Protein AF-A0A954ZD10-F1 (afdb_monomer_lite)

Radius of gyration: 33.36 Å; chains: 1; bounding box: 90×19×98 Å

Sequence (123 aa):
PTPFTIGRGMFNNGVTDWSDAIIDEVRISDAALSPAEFLFETVPAVDNPDFDDDGDVDGFDFLTWQRGAGDANNDGMVDAADFALWEAQFGTLGGVATAVPEPAGTWFAVGFIPWLTRRRRCR

Secondary structure (DSSP, 8-state):
-PPP-SS--EETTEESS---PPP------SS---HHHHS---PPPP-----SSSSS-SHHHHHHHHTT---SS-SS--SHHHHHHHHHHTTSS------PPPP-THHHHHTTHHHHHTTS---

pLDDT: mean 78.71, std 13.78, range [52.81, 95.88]

Structure (mmCIF, N/CA/C/O backbone):
data_AF-A0A954ZD10-F1
#
_entry.id   AF-A0A954ZD10-F1
#
loop_
_atom_site.group_PDB
_atom_site.id
_atom_site.type_symbol
_atom_site.label_atom_id
_atom_site.label_alt_id
_atom_site.label_comp_id
_atom_site.label_asym_id
_atom_site.label_entity_id
_atom_site.label_seq_id
_atom_site.pdbx_PDB_ins_code
_atom_site.Cartn_x
_atom_site.Cartn_y
_atom_site.Cartn_z
_atom_site.occupancy
_atom_site.B_iso_or_equiv
_atom_site.auth_seq_id
_atom_site.auth_comp_id
_atom_site.auth_asym_id
_atom_site.auth_atom_id
_atom_site.pdbx_PDB_model_num
ATOM 1 N N . PRO A 1 1 ? 35.075 -7.606 -4.480 1.00 62.88 1 PRO A N 1
ATOM 2 C CA . PRO A 1 1 ? 34.231 -7.352 -5.670 1.00 62.88 1 PRO A CA 1
ATOM 3 C C . PRO A 1 1 ? 35.019 -7.573 -6.968 1.00 62.88 1 PRO A C 1
ATOM 5 O O . PRO A 1 1 ? 36.029 -6.912 -7.194 1.00 62.88 1 PRO A O 1
ATOM 8 N N . THR A 1 2 ? 34.600 -8.534 -7.793 1.00 62.03 2 THR A N 1
ATOM 9 C CA . THR A 1 2 ? 35.108 -8.633 -9.166 1.00 62.03 2 THR A CA 1
ATOM 10 C C . THR A 1 2 ? 34.612 -7.408 -9.933 1.00 62.03 2 THR A C 1
ATOM 12 O O . THR A 1 2 ? 33.400 -7.178 -9.928 1.00 62.03 2 THR A O 1
ATOM 15 N N . PRO A 1 3 ? 35.489 -6.596 -10.547 1.00 75.69 3 PRO A N 1
ATOM 16 C CA . PRO A 1 3 ? 35.027 -5.509 -11.393 1.00 75.69 3 PRO A CA 1
ATOM 17 C C . PRO A 1 3 ? 34.216 -6.124 -12.534 1.00 75.69 3 PRO A C 1
ATOM 19 O O . PRO A 1 3 ? 34.717 -6.980 -13.262 1.00 75.69 3 PRO A O 1
ATOM 22 N N . PHE A 1 4 ? 32.949 -5.740 -12.654 1.00 64.75 4 PHE A N 1
ATOM 23 C CA . PHE A 1 4 ? 32.208 -6.002 -13.877 1.00 64.75 4 PHE A CA 1
ATOM 24 C C . PHE A 1 4 ? 32.649 -4.957 -14.904 1.00 64.75 4 PHE A C 1
ATOM 26 O O . PHE A 1 4 ? 32.890 -3.796 -14.568 1.00 64.75 4 PHE A O 1
ATOM 33 N N . THR A 1 5 ? 32.816 -5.373 -16.152 1.00 70.38 5 THR A N 1
ATOM 34 C CA . THR A 1 5 ? 33.213 -4.485 -17.245 1.00 70.38 5 THR A CA 1
ATOM 35 C C . THR A 1 5 ? 32.055 -4.411 -18.230 1.00 70.38 5 THR A C 1
ATOM 37 O O . THR A 1 5 ? 31.682 -5.427 -18.812 1.00 70.38 5 THR A O 1
ATOM 40 N N . ILE A 1 6 ? 31.475 -3.219 -18.400 1.00 72.38 6 ILE A N 1
ATOM 41 C CA . ILE A 1 6 ? 30.470 -2.940 -19.433 1.00 72.38 6 ILE A CA 1
ATOM 42 C C . ILE A 1 6 ? 31.208 -2.389 -20.659 1.00 72.38 6 ILE A C 1
ATOM 44 O O . ILE A 1 6 ? 31.625 -1.233 -20.667 1.00 72.38 6 ILE A O 1
ATOM 48 N N . GLY A 1 7 ? 31.396 -3.240 -21.672 1.00 71.81 7 GLY A N 1
ATOM 49 C CA . GLY A 1 7 ? 32.112 -2.918 -22.915 1.00 71.81 7 GLY A CA 1
ATOM 50 C C . GLY A 1 7 ? 33.639 -2.823 -22.767 1.00 71.81 7 GLY A C 1
ATOM 51 O O . GLY A 1 7 ? 34.169 -2.602 -21.681 1.00 71.81 7 GLY A O 1
ATOM 52 N N . ARG A 1 8 ? 34.382 -2.994 -23.871 1.00 81.25 8 ARG A N 1
ATOM 53 C CA . ARG A 1 8 ? 35.863 -2.901 -23.873 1.00 81.25 8 ARG A CA 1
ATOM 54 C C . ARG A 1 8 ? 36.417 -1.482 -24.091 1.00 81.25 8 ARG A C 1
ATOM 56 O O . ARG A 1 8 ? 37.631 -1.297 -24.056 1.00 81.25 8 ARG A O 1
ATOM 63 N N . GLY A 1 9 ? 35.554 -0.485 -24.300 1.00 76.62 9 GLY A N 1
ATOM 64 C CA . GLY A 1 9 ? 35.934 0.923 -24.482 1.00 76.62 9 GLY A CA 1
ATOM 65 C C . GLY A 1 9 ? 36.551 1.269 -25.851 1.00 76.62 9 GLY A C 1
ATOM 66 O O . GLY A 1 9 ? 36.396 0.547 -26.840 1.00 76.62 9 GLY A O 1
ATOM 67 N N . MET A 1 10 ? 37.241 2.415 -25.914 1.00 80.44 10 MET A N 1
ATOM 68 C CA . MET A 1 10 ? 37.908 2.962 -27.108 1.00 80.44 10 MET A CA 1
ATOM 69 C C . MET A 1 10 ? 39.434 2.993 -26.910 1.00 80.44 10 MET A C 1
ATOM 71 O O . M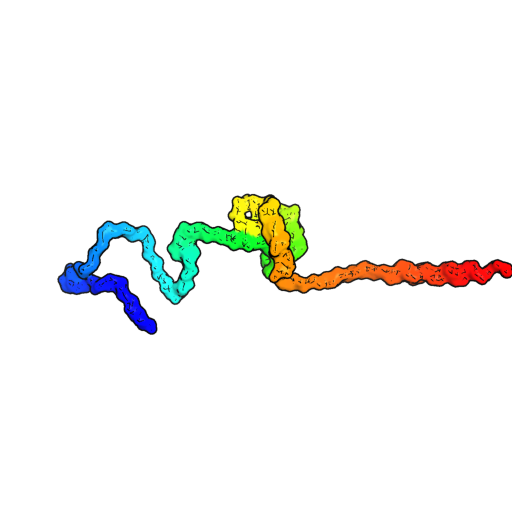ET A 1 10 ? 39.906 3.482 -25.886 1.00 80.44 10 MET A O 1
ATOM 75 N N . PHE A 1 11 ? 40.209 2.536 -27.901 1.00 79.56 11 PHE A N 1
ATOM 76 C CA . PHE A 1 11 ? 41.679 2.624 -27.922 1.00 79.56 11 PHE A CA 1
ATOM 77 C C . PHE A 1 11 ? 42.166 3.207 -29.253 1.00 79.56 11 PHE A C 1
ATOM 79 O O . PHE A 1 11 ? 41.676 2.820 -30.308 1.00 79.56 11 PHE A O 1
ATOM 86 N N . ASN A 1 12 ? 43.145 4.122 -29.220 1.00 83.94 12 ASN A N 1
ATOM 87 C CA . ASN A 1 12 ? 43.728 4.758 -30.415 1.00 83.94 12 ASN A CA 1
ATOM 88 C C . ASN A 1 12 ? 42.669 5.331 -31.389 1.00 83.94 12 ASN A C 1
ATOM 90 O O . ASN A 1 12 ? 42.721 5.085 -32.591 1.00 83.94 12 ASN A O 1
ATOM 94 N N . ASN A 1 13 ? 41.666 6.038 -30.851 1.00 81.38 13 ASN A N 1
ATOM 95 C CA . ASN A 1 13 ? 40.481 6.535 -31.572 1.00 81.38 13 ASN A CA 1
ATOM 96 C C . ASN A 1 13 ? 39.622 5.459 -32.278 1.00 81.38 13 ASN A C 1
ATOM 98 O O . ASN A 1 13 ? 38.719 5.799 -33.038 1.00 81.38 13 ASN A O 1
ATOM 102 N N . GLY A 1 14 ? 39.861 4.172 -32.019 1.00 80.69 14 GLY A N 1
ATOM 103 C CA . GLY A 1 14 ? 39.034 3.060 -32.473 1.00 80.69 14 GLY A CA 1
ATOM 104 C C . GLY A 1 14 ? 38.076 2.613 -31.375 1.00 80.69 14 GLY A C 1
ATOM 105 O O . GLY A 1 14 ? 38.503 2.136 -30.321 1.00 80.69 14 GLY A O 1
ATOM 106 N N . VAL A 1 15 ? 36.776 2.777 -31.607 1.00 80.56 15 VAL A N 1
ATOM 107 C CA . VAL A 1 15 ? 35.738 2.232 -30.724 1.00 80.56 15 VAL A CA 1
ATOM 108 C C . VAL A 1 15 ? 35.659 0.718 -30.952 1.00 80.56 15 VAL A C 1
ATOM 110 O O . VAL A 1 15 ? 35.580 0.274 -32.097 1.00 80.56 15 VAL A O 1
ATOM 113 N N . THR A 1 16 ? 35.726 -0.070 -29.875 1.00 77.50 16 THR A N 1
ATOM 114 C CA . THR A 1 16 ? 35.880 -1.535 -29.942 1.00 77.50 16 THR A CA 1
ATOM 115 C C . THR A 1 16 ? 34.549 -2.282 -30.053 1.00 77.50 16 THR A C 1
ATOM 117 O O . THR A 1 16 ? 34.479 -3.294 -30.746 1.00 77.50 16 THR A O 1
ATOM 120 N N . ASP A 1 17 ? 33.503 -1.768 -29.405 1.00 79.31 17 ASP A N 1
ATOM 121 C CA . ASP A 1 17 ? 32.154 -2.335 -29.409 1.00 79.31 17 ASP A CA 1
ATOM 122 C C . ASP A 1 17 ? 31.171 -1.217 -29.792 1.00 79.31 17 ASP A C 1
ATOM 124 O O . ASP A 1 17 ? 31.265 -0.105 -29.271 1.00 79.31 17 ASP A O 1
ATOM 128 N N . TRP A 1 18 ? 30.281 -1.486 -30.749 1.00 75.12 18 TRP A N 1
ATOM 129 C CA . TRP A 1 18 ? 29.311 -0.521 -31.271 1.00 75.12 18 TRP A CA 1
ATOM 130 C C . TRP A 1 18 ? 27.915 -1.109 -31.104 1.00 75.12 18 TRP A C 1
ATOM 132 O O . TRP A 1 18 ? 27.712 -2.299 -31.344 1.00 75.12 18 TRP A O 1
ATOM 142 N N . SER A 1 19 ? 26.959 -0.266 -30.735 1.00 76.88 19 SER A N 1
ATOM 143 C CA . SER A 1 19 ? 25.537 -0.587 -30.776 1.00 76.88 19 SER A CA 1
ATOM 144 C C . SER A 1 19 ? 24.792 0.572 -31.419 1.00 76.88 19 SER A C 1
ATOM 146 O O . SER A 1 19 ? 25.003 1.722 -31.043 1.00 76.88 19 SER A O 1
ATOM 148 N N . ASP A 1 20 ? 23.900 0.268 -32.347 1.00 82.81 20 ASP A N 1
ATOM 149 C CA . ASP A 1 20 ? 22.962 1.190 -32.993 1.00 82.81 20 ASP A CA 1
ATOM 150 C C . ASP A 1 20 ? 21.652 1.355 -32.197 1.00 82.81 20 ASP A C 1
ATOM 152 O O . ASP A 1 20 ? 20.624 1.769 -32.730 1.00 82.81 20 ASP A O 1
ATOM 156 N N . ALA A 1 21 ? 21.691 1.040 -30.901 1.00 84.38 21 ALA A N 1
ATOM 157 C CA . ALA A 1 21 ? 20.551 1.123 -30.007 1.00 84.38 21 ALA A CA 1
ATOM 158 C C . ALA A 1 21 ? 20.229 2.571 -29.615 1.00 84.38 21 ALA A C 1
ATOM 160 O O . ALA A 1 21 ? 21.115 3.414 -29.450 1.00 84.38 21 ALA A O 1
ATOM 161 N N . ILE A 1 22 ? 18.942 2.827 -29.393 1.00 85.94 22 ILE A N 1
ATOM 162 C CA . ILE A 1 22 ? 18.465 4.050 -28.756 1.00 85.94 22 ILE A CA 1
ATOM 163 C C . ILE A 1 22 ? 18.415 3.767 -27.257 1.00 85.94 22 ILE A C 1
ATOM 165 O O . ILE A 1 22 ? 17.748 2.828 -26.823 1.00 85.94 22 ILE A O 1
ATOM 169 N N . ILE A 1 23 ? 19.159 4.549 -26.481 1.00 83.38 23 ILE A N 1
ATOM 170 C CA . ILE A 1 23 ? 19.106 4.504 -25.022 1.00 83.38 23 ILE A CA 1
ATOM 171 C C . ILE A 1 23 ? 18.045 5.504 -24.585 1.00 83.38 23 ILE A C 1
ATOM 173 O O . ILE A 1 23 ? 18.141 6.680 -24.933 1.00 83.38 23 ILE A O 1
ATOM 177 N N . ASP A 1 24 ? 17.052 5.022 -23.846 1.00 84.19 24 ASP A N 1
ATOM 178 C CA . ASP A 1 24 ? 16.022 5.873 -23.254 1.00 84.19 24 ASP A CA 1
ATOM 179 C C . ASP A 1 24 ? 16.549 6.529 -21.964 1.00 84.19 24 ASP A C 1
ATOM 181 O O . ASP A 1 24 ? 16.779 7.737 -21.931 1.00 84.19 24 ASP A O 1
ATOM 185 N N . GLU A 1 25 ? 16.884 5.724 -20.941 1.00 86.88 25 GLU A N 1
ATOM 186 C CA . GLU A 1 25 ? 17.414 6.204 -19.654 1.00 86.88 25 GLU A CA 1
ATOM 187 C C . GLU A 1 25 ? 18.634 5.395 -19.164 1.00 86.88 25 GLU A C 1
ATOM 189 O O . GLU A 1 25 ? 18.724 4.180 -19.351 1.00 86.88 25 GLU A O 1
ATOM 194 N N . VAL A 1 26 ? 19.576 6.077 -18.496 1.00 83.25 26 VAL A N 1
ATOM 195 C CA . VAL A 1 26 ? 20.693 5.464 -17.756 1.00 83.25 26 VAL A CA 1
ATOM 196 C C . VAL A 1 26 ? 20.616 5.895 -16.295 1.00 83.25 26 VAL A C 1
ATOM 198 O O . VAL A 1 26 ? 20.772 7.077 -15.991 1.00 83.25 26 VAL A O 1
ATOM 201 N N . ARG A 1 27 ? 20.438 4.933 -15.382 1.00 77.06 27 ARG A N 1
ATOM 202 C CA . ARG A 1 27 ? 20.496 5.157 -13.928 1.00 77.06 27 ARG A CA 1
ATOM 203 C C . ARG A 1 27 ? 21.716 4.470 -13.319 1.00 77.06 27 ARG A C 1
ATOM 205 O O . ARG A 1 27 ? 21.987 3.306 -13.605 1.00 77.06 27 ARG A O 1
ATOM 212 N N . ILE A 1 28 ? 22.448 5.198 -12.475 1.00 85.44 28 ILE A N 1
ATOM 213 C CA . ILE A 1 28 ? 23.592 4.698 -11.697 1.00 85.44 28 ILE A CA 1
ATOM 214 C C . ILE A 1 28 ? 23.330 5.049 -10.231 1.00 85.44 28 ILE A C 1
ATOM 216 O O . ILE A 1 28 ? 23.107 6.216 -9.921 1.00 85.44 28 ILE A O 1
ATOM 220 N N . SER A 1 29 ? 23.359 4.047 -9.352 1.00 83.38 29 SER A N 1
ATOM 221 C CA . SER A 1 29 ? 23.128 4.196 -7.911 1.00 83.38 29 SER A CA 1
ATOM 222 C C . SER A 1 29 ? 24.314 3.648 -7.120 1.00 83.38 29 SER A C 1
ATOM 224 O O . SER A 1 29 ? 24.972 2.697 -7.548 1.00 83.38 29 SER A O 1
ATOM 226 N N . ASP A 1 30 ? 24.583 4.250 -5.966 1.00 90.50 30 ASP A N 1
ATOM 227 C CA . ASP A 1 30 ? 25.516 3.754 -4.953 1.00 90.50 30 ASP A CA 1
ATOM 228 C C . ASP A 1 30 ? 24.841 2.824 -3.926 1.00 90.50 30 ASP A C 1
ATOM 230 O O . ASP A 1 30 ? 25.526 2.192 -3.119 1.00 90.50 30 ASP A O 1
ATOM 234 N N . ALA A 1 31 ? 23.516 2.684 -4.001 1.00 87.56 31 ALA A N 1
ATOM 235 C CA . ALA A 1 31 ? 22.701 1.790 -3.191 1.00 87.56 31 ALA A CA 1
ATOM 236 C C . ALA A 1 31 ? 22.024 0.700 -4.038 1.00 87.56 31 ALA A C 1
ATOM 238 O O . ALA A 1 31 ? 21.736 0.888 -5.225 1.00 87.56 31 ALA A O 1
ATOM 239 N N . ALA A 1 32 ? 21.741 -0.446 -3.410 1.00 85.31 32 ALA A N 1
ATOM 240 C CA . ALA A 1 32 ? 20.936 -1.498 -4.022 1.00 85.31 32 ALA A CA 1
ATOM 241 C C . ALA A 1 32 ? 19.491 -1.004 -4.184 1.00 85.31 32 ALA A C 1
ATOM 243 O O . ALA A 1 32 ? 18.815 -0.757 -3.190 1.00 85.31 32 ALA A O 1
ATOM 244 N N . LEU A 1 33 ? 19.049 -0.863 -5.433 1.00 82.19 33 LEU A N 1
ATOM 245 C CA . LEU A 1 33 ? 17.677 -0.496 -5.769 1.00 82.19 33 LEU A CA 1
ATOM 246 C C . LEU A 1 33 ? 16.788 -1.741 -5.792 1.00 82.19 33 LEU A C 1
ATOM 248 O O . LEU A 1 33 ? 17.204 -2.815 -6.240 1.00 82.19 33 LEU A O 1
ATOM 252 N N . SER A 1 34 ? 15.557 -1.590 -5.326 1.00 82.50 34 SER A N 1
ATOM 253 C CA . SER A 1 34 ? 14.500 -2.583 -5.488 1.00 82.50 34 SER A CA 1
ATOM 254 C C . SER A 1 34 ? 14.019 -2.637 -6.951 1.00 82.50 34 SER A C 1
ATOM 256 O O . SER A 1 34 ? 14.180 -1.666 -7.696 1.00 82.50 34 SER A O 1
ATOM 258 N N . PRO A 1 35 ? 13.410 -3.750 -7.408 1.00 78.56 35 PRO A N 1
ATOM 259 C CA . PRO A 1 35 ? 12.883 -3.855 -8.776 1.00 78.56 35 PRO A CA 1
ATOM 260 C C . PRO A 1 35 ? 11.899 -2.734 -9.144 1.00 78.56 35 PRO A C 1
ATOM 262 O O . PRO A 1 35 ? 11.918 -2.243 -10.269 1.00 78.56 35 PRO A O 1
ATOM 265 N N . ALA A 1 36 ? 11.119 -2.291 -8.156 1.00 75.12 36 ALA A N 1
ATOM 266 C CA . ALA A 1 36 ? 10.212 -1.149 -8.203 1.00 75.12 36 ALA A CA 1
ATOM 267 C C . ALA A 1 36 ? 10.869 0.166 -8.654 1.00 75.12 36 ALA A C 1
ATOM 269 O O . ALA A 1 36 ? 10.240 0.991 -9.303 1.00 75.12 36 ALA A O 1
ATOM 270 N N . GLU A 1 37 ? 12.133 0.381 -8.292 1.00 76.94 37 GLU A N 1
ATOM 271 C CA . GLU A 1 37 ? 12.846 1.638 -8.548 1.00 76.94 37 GLU A CA 1
ATOM 272 C C . GLU A 1 37 ? 13.589 1.626 -9.895 1.00 76.94 37 GLU A C 1
ATOM 274 O O . GLU A 1 37 ? 13.933 2.680 -10.443 1.00 76.94 37 GLU A O 1
ATOM 279 N N . PHE A 1 38 ? 13.850 0.432 -10.435 1.00 74.62 38 PHE A N 1
ATOM 280 C CA . PHE A 1 38 ? 14.496 0.244 -11.735 1.00 74.62 38 PHE A CA 1
ATOM 281 C C . PHE A 1 38 ? 13.490 0.201 -12.883 1.00 74.62 38 PHE A C 1
ATOM 283 O O . PHE A 1 38 ? 13.785 0.643 -13.993 1.00 74.62 38 PHE A O 1
ATOM 290 N N . LEU A 1 39 ? 12.315 -0.361 -12.627 1.00 70.88 39 LEU A N 1
ATOM 291 C CA . LEU A 1 39 ? 11.309 -0.577 -13.641 1.00 70.88 39 LEU A CA 1
ATOM 292 C C . LEU A 1 39 ? 10.309 0.575 -13.594 1.00 70.88 39 LEU A C 1
ATOM 294 O O . LEU A 1 39 ? 9.786 0.900 -12.536 1.00 70.88 39 LEU A O 1
ATOM 298 N N . PHE A 1 40 ? 9.977 1.160 -14.744 1.00 68.56 40 PHE A N 1
ATOM 299 C CA . PHE A 1 40 ? 8.808 2.042 -14.879 1.00 68.56 40 PHE A CA 1
ATOM 300 C C . PHE A 1 40 ? 7.485 1.259 -14.757 1.00 68.56 40 PHE A C 1
ATOM 302 O O . PHE A 1 40 ? 6.506 1.553 -15.439 1.00 68.56 40 PHE A O 1
ATOM 309 N N . GLU A 1 41 ? 7.478 0.201 -13.954 1.00 65.50 41 GLU A N 1
ATOM 310 C CA . GLU A 1 41 ? 6.302 -0.581 -13.643 1.00 65.50 41 GLU A CA 1
ATOM 311 C C . GLU A 1 41 ? 5.637 0.074 -12.443 1.00 65.50 41 GLU A C 1
ATOM 313 O O . GLU A 1 41 ? 6.272 0.366 -11.429 1.00 65.50 41 GLU A O 1
ATOM 318 N N . THR A 1 42 ? 4.342 0.339 -12.579 1.00 61.34 42 THR A N 1
ATOM 319 C CA . THR A 1 42 ? 3.507 0.687 -11.439 1.00 61.34 42 THR A CA 1
ATOM 320 C C . THR A 1 42 ? 3.513 -0.515 -10.512 1.00 61.34 42 THR A C 1
ATOM 322 O O . THR A 1 42 ? 2.827 -1.505 -10.764 1.00 61.34 42 THR A O 1
ATOM 325 N N . VAL A 1 43 ? 4.339 -0.456 -9.474 1.00 63.41 43 VAL A N 1
ATOM 326 C CA . VAL A 1 43 ? 4.290 -1.423 -8.382 1.00 63.41 43 VAL A CA 1
ATOM 327 C C . VAL A 1 43 ? 2.875 -1.342 -7.833 1.00 63.41 43 VAL A C 1
ATOM 329 O O . VAL A 1 43 ? 2.452 -0.230 -7.500 1.00 63.41 43 VAL A O 1
ATOM 332 N N . PRO A 1 44 ? 2.123 -2.455 -7.794 1.00 63.16 44 PRO A N 1
ATOM 333 C CA . PRO A 1 44 ? 0.833 -2.436 -7.134 1.00 63.16 44 PRO A CA 1
ATOM 334 C C . PRO A 1 44 ? 1.090 -1.950 -5.713 1.00 63.16 44 PRO A C 1
ATOM 336 O O . PRO A 1 44 ? 1.956 -2.493 -5.017 1.00 63.16 44 PRO A O 1
ATOM 339 N N . ALA A 1 45 ? 0.435 -0.851 -5.346 1.00 68.94 45 ALA A N 1
ATOM 340 C CA . ALA A 1 45 ? 0.530 -0.342 -3.996 1.00 68.94 45 ALA A CA 1
ATOM 341 C C . ALA A 1 45 ? 0.135 -1.481 -3.048 1.00 68.94 45 ALA A C 1
ATOM 343 O O . ALA A 1 45 ? -0.735 -2.294 -3.360 1.00 68.94 45 ALA A O 1
ATOM 344 N N . VAL A 1 46 ? 0.911 -1.631 -1.978 1.00 78.94 46 VAL A N 1
ATOM 345 C CA . VAL A 1 46 ? 0.756 -2.762 -1.068 1.00 78.94 46 VAL A CA 1
ATOM 346 C C . VAL A 1 46 ? -0.614 -2.647 -0.418 1.00 78.94 46 VAL A C 1
ATOM 348 O O . VAL A 1 46 ? -0.931 -1.584 0.113 1.00 78.94 46 VAL A O 1
ATOM 351 N N . ASP A 1 47 ? -1.384 -3.735 -0.459 1.00 90.81 47 ASP A N 1
ATOM 352 C CA . ASP A 1 47 ? -2.663 -3.806 0.237 1.00 90.81 47 ASP A CA 1
ATOM 353 C C . ASP A 1 47 ? -2.445 -3.475 1.722 1.00 90.81 47 ASP A C 1
ATOM 355 O O . ASP A 1 47 ? -1.724 -4.209 2.410 1.00 90.81 47 ASP A O 1
ATOM 359 N N . ASN A 1 48 ? -3.022 -2.371 2.202 1.00 91.12 48 ASN A N 1
ATOM 360 C CA . ASN A 1 48 ? -2.832 -1.898 3.572 1.00 91.12 48 ASN A CA 1
ATOM 361 C C . ASN A 1 48 ? -4.164 -1.490 4.224 1.00 91.12 48 ASN A C 1
ATOM 363 O O . ASN A 1 48 ? -4.671 -0.407 3.940 1.00 91.12 48 ASN A O 1
ATOM 367 N N . PRO A 1 49 ? -4.736 -2.337 5.093 1.00 93.31 49 PRO A N 1
ATOM 368 C CA . PRO A 1 49 ? -5.956 -2.032 5.828 1.00 93.31 49 PRO A CA 1
ATOM 369 C C . PRO A 1 49 ? -5.728 -1.316 7.174 1.00 93.31 49 PRO A C 1
ATOM 371 O O . PRO A 1 49 ? -6.693 -1.168 7.921 1.00 93.31 49 PRO A O 1
ATOM 374 N N . ASP A 1 50 ? -4.494 -0.903 7.485 1.00 93.19 50 ASP A N 1
ATOM 375 C CA . ASP A 1 50 ? -4.193 0.099 8.522 1.00 93.19 50 ASP A CA 1
ATOM 376 C C . ASP A 1 50 ? -4.592 1.474 7.964 1.00 93.19 50 ASP A C 1
ATOM 378 O O . ASP A 1 50 ? -3.930 2.033 7.084 1.00 93.19 50 ASP A O 1
ATOM 382 N N . PHE A 1 51 ? -5.760 1.949 8.379 1.00 94.00 51 PHE A N 1
ATOM 383 C CA . PHE A 1 51 ? -6.421 3.135 7.852 1.00 94.00 51 PHE A CA 1
ATOM 384 C C . PHE A 1 51 ? -6.178 4.382 8.697 1.00 94.00 51 PHE A C 1
ATOM 386 O O . PHE A 1 51 ? -6.426 5.485 8.198 1.00 94.00 51 PHE A O 1
ATOM 393 N N . ASP A 1 52 ? -5.756 4.247 9.955 1.00 92.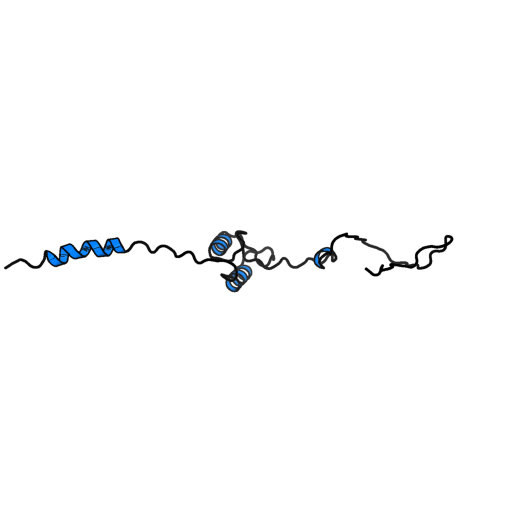94 52 ASP A N 1
ATOM 394 C CA . ASP A 1 52 ? -5.358 5.385 10.789 1.00 92.94 52 ASP A CA 1
ATOM 395 C C . ASP A 1 52 ? -3.835 5.561 10.955 1.00 92.94 52 ASP A C 1
ATOM 397 O O . ASP A 1 52 ? -3.402 6.517 11.612 1.00 92.94 52 ASP A O 1
ATOM 401 N N . ASP A 1 53 ? -3.058 4.758 10.220 1.00 92.00 53 ASP A N 1
ATOM 402 C CA . ASP A 1 53 ? -1.597 4.780 10.100 1.00 92.00 53 ASP A CA 1
ATOM 403 C C . ASP A 1 53 ? -0.890 4.577 11.454 1.00 92.00 53 ASP A C 1
ATOM 405 O O . ASP A 1 53 ? 0.182 5.155 11.709 1.00 92.00 53 ASP A O 1
ATOM 409 N N . ASP A 1 54 ? -1.485 3.798 12.358 1.00 91.06 54 ASP A N 1
ATOM 410 C CA . ASP A 1 54 ? -0.948 3.569 13.700 1.00 91.06 54 ASP A CA 1
ATOM 411 C C . ASP A 1 54 ? -0.055 2.317 13.812 1.00 91.06 54 ASP A C 1
ATOM 413 O O . ASP A 1 54 ? 0.672 2.137 14.803 1.00 91.06 54 ASP A O 1
ATOM 417 N N . GLY A 1 55 ? 0.025 1.538 12.731 1.00 90.38 55 GLY A N 1
ATOM 418 C CA . GLY A 1 55 ? 0.875 0.366 12.588 1.00 90.38 55 GLY A CA 1
ATOM 419 C C . GLY A 1 55 ? 0.227 -0.936 13.051 1.00 90.38 55 GLY A C 1
ATOM 420 O O . GLY A 1 55 ? 0.933 -1.957 13.108 1.00 90.38 55 GLY A O 1
ATOM 421 N N . ASP A 1 56 ? -1.060 -0.932 13.395 1.00 90.81 56 ASP A N 1
ATOM 422 C CA . ASP A 1 56 ? -1.852 -2.137 13.592 1.00 90.81 56 ASP A CA 1
ATOM 423 C C . ASP A 1 56 ? -3.129 -2.182 12.729 1.00 90.81 56 ASP A C 1
ATOM 425 O O . ASP A 1 56 ? -3.287 -1.412 11.792 1.00 90.81 56 ASP A O 1
ATOM 429 N N . VAL A 1 57 ? -3.909 -3.259 12.878 1.00 92.88 57 VAL A N 1
ATOM 430 C CA . VAL A 1 57 ? -5.160 -3.452 12.126 1.00 92.88 57 VAL A CA 1
ATOM 431 C C . VAL A 1 57 ? -6.231 -3.852 13.127 1.00 92.88 57 VAL A C 1
ATOM 433 O O . VAL A 1 57 ? -6.347 -5.032 13.502 1.00 92.88 57 VAL A O 1
ATOM 436 N N . ASP A 1 58 ? -6.996 -2.875 13.590 1.00 92.56 58 ASP A N 1
ATOM 437 C CA . ASP A 1 58 ? -7.924 -2.989 14.697 1.00 92.56 58 ASP A CA 1
ATOM 438 C C . ASP A 1 58 ? -9.285 -2.290 14.443 1.00 92.56 58 ASP A C 1
ATOM 440 O O . ASP A 1 58 ? -9.781 -2.173 13.317 1.00 92.56 58 ASP A O 1
ATOM 444 N N . GLY A 1 59 ? -10.014 -1.984 15.522 1.00 94.00 59 GLY A N 1
ATOM 445 C CA . GLY A 1 59 ? -11.334 -1.361 15.442 1.00 94.00 59 GLY A CA 1
ATOM 446 C C . GLY A 1 59 ? -11.313 0.141 15.133 1.00 94.00 59 GLY A C 1
ATOM 447 O O . GLY A 1 59 ? -12.345 0.671 14.707 1.00 94.00 59 GLY A O 1
ATOM 448 N N . PHE A 1 60 ? -10.199 0.833 15.365 1.00 94.19 60 PHE A N 1
ATOM 449 C CA . PHE A 1 60 ? -10.013 2.229 14.985 1.00 94.19 60 PHE A CA 1
ATOM 450 C C . PHE A 1 60 ? -9.880 2.367 13.470 1.00 94.19 60 PHE A C 1
ATOM 452 O O . PHE A 1 60 ? -10.569 3.223 12.905 1.00 94.19 60 PHE A O 1
ATOM 459 N N . ASP A 1 61 ? -9.197 1.438 12.801 1.00 94.69 61 ASP A N 1
ATOM 460 C CA . ASP A 1 61 ? -9.196 1.350 11.335 1.00 94.69 61 ASP A CA 1
ATOM 461 C C . ASP A 1 61 ? -10.602 1.203 10.783 1.00 94.69 61 ASP A C 1
ATOM 463 O O . ASP A 1 61 ? -11.043 1.964 9.920 1.00 94.69 61 ASP A O 1
ATOM 467 N N . PHE A 1 62 ? -11.373 0.272 11.348 1.00 95.00 62 PHE A N 1
ATOM 468 C CA . PHE A 1 62 ? -12.752 0.065 10.927 1.00 95.00 62 PHE A CA 1
ATOM 469 C C . PHE A 1 62 ? -13.600 1.334 11.087 1.00 95.00 62 PHE A C 1
ATOM 471 O O . PHE A 1 62 ? -14.440 1.644 10.237 1.00 95.00 62 PHE A O 1
ATOM 478 N N . LEU A 1 63 ? -13.379 2.106 12.154 1.00 95.12 63 LEU A N 1
ATOM 479 C CA . LEU A 1 63 ? -14.065 3.380 12.360 1.00 95.12 63 LEU A CA 1
ATOM 480 C C . LEU A 1 63 ? -13.645 4.437 11.327 1.00 95.12 63 LEU A C 1
ATOM 482 O O . LEU A 1 63 ? -14.479 5.260 10.932 1.00 95.12 63 LEU A O 1
ATOM 486 N N . THR A 1 64 ? -12.386 4.428 10.894 1.00 95.25 64 THR A N 1
ATOM 487 C CA . THR A 1 64 ? -11.873 5.288 9.820 1.00 95.25 64 THR A CA 1
ATOM 488 C C . THR A 1 64 ? -12.504 4.918 8.476 1.00 95.25 64 THR A C 1
ATOM 490 O O . THR A 1 64 ? -13.081 5.794 7.820 1.00 95.25 64 THR A O 1
ATOM 493 N N . TRP A 1 65 ? -12.578 3.624 8.156 1.00 95.00 65 TRP A N 1
ATOM 494 C CA . TRP A 1 65 ? -13.281 3.100 6.980 1.00 95.00 65 TRP A CA 1
ATOM 495 C C . TRP A 1 65 ? -14.755 3.506 6.947 1.00 95.00 65 TRP A C 1
ATOM 497 O O . TRP A 1 65 ? -15.245 4.047 5.953 1.00 95.00 65 TRP A O 1
ATOM 507 N N . GLN A 1 66 ? -15.463 3.387 8.074 1.00 94.88 66 GLN A N 1
ATOM 508 C CA . GLN A 1 66 ? -16.861 3.823 8.189 1.00 94.88 66 GLN A CA 1
ATOM 509 C C . GLN A 1 66 ? -17.074 5.325 7.940 1.00 94.88 66 GLN A C 1
ATOM 511 O O . GLN A 1 66 ? -18.197 5.749 7.652 1.00 94.88 66 GLN A O 1
ATOM 516 N N . ARG A 1 67 ? -16.027 6.147 8.065 1.00 94.88 67 ARG A N 1
ATOM 517 C CA . ARG A 1 67 ? -16.063 7.591 7.782 1.00 94.88 67 ARG A CA 1
ATOM 518 C C . ARG A 1 67 ? -15.706 7.924 6.331 1.00 94.88 67 ARG A C 1
ATOM 520 O O . ARG A 1 67 ? -15.734 9.102 5.976 1.00 94.88 67 ARG A O 1
ATOM 527 N N . GLY A 1 68 ? -15.453 6.913 5.498 1.00 90.25 68 GLY A N 1
ATOM 528 C CA . GLY A 1 68 ? -15.199 7.047 4.064 1.00 90.25 68 GLY A CA 1
ATOM 529 C C . GLY A 1 68 ? -13.725 7.204 3.693 1.00 90.25 68 GLY A C 1
ATOM 530 O O . GLY A 1 68 ? -13.441 7.733 2.622 1.00 90.25 68 GLY A O 1
ATOM 531 N N . ALA A 1 69 ? -12.803 6.791 4.564 1.00 87.69 69 ALA A N 1
ATOM 532 C CA . ALA A 1 69 ? -11.370 6.753 4.289 1.00 87.69 69 ALA A CA 1
ATOM 533 C C . ALA A 1 69 ? -10.855 5.329 4.518 1.00 87.69 69 ALA A C 1
ATOM 535 O O . ALA A 1 69 ? -11.084 4.792 5.592 1.00 87.69 69 ALA A O 1
ATOM 536 N N . GLY A 1 70 ? -10.192 4.727 3.531 1.00 90.69 70 GLY A N 1
ATOM 537 C CA . GLY A 1 70 ? -9.643 3.376 3.669 1.00 90.69 70 GLY A CA 1
ATOM 538 C C . GLY A 1 70 ? -9.700 2.577 2.375 1.00 90.69 70 GLY A C 1
ATOM 539 O O . GLY A 1 70 ? -10.414 1.585 2.303 1.00 90.69 70 GLY A O 1
ATOM 540 N N . ASP A 1 71 ? -8.991 3.064 1.358 1.00 93.19 71 ASP A N 1
ATOM 541 C CA . ASP A 1 71 ? -8.737 2.357 0.096 1.00 93.19 71 ASP A CA 1
ATOM 542 C C . ASP A 1 71 ? -7.534 1.430 0.327 1.00 93.19 71 ASP A C 1
ATOM 544 O O . ASP A 1 71 ? -6.380 1.831 0.166 1.00 93.19 71 ASP A O 1
ATOM 548 N N . ALA A 1 72 ? -7.806 0.233 0.848 1.00 93.75 72 ALA A N 1
ATOM 549 C CA . ALA A 1 72 ? -6.774 -0.724 1.225 1.00 93.75 72 ALA A CA 1
ATOM 550 C C . ALA A 1 72 ? -6.101 -1.312 -0.009 1.00 93.75 72 ALA A C 1
ATOM 552 O O . ALA A 1 72 ? -4.897 -1.543 0.030 1.00 93.75 72 ALA A O 1
ATOM 553 N N . ASN A 1 73 ? -6.860 -1.575 -1.078 1.00 92.69 73 ASN A N 1
ATOM 554 C CA . ASN A 1 73 ? -6.351 -2.210 -2.298 1.00 92.69 73 ASN A CA 1
ATOM 555 C C . ASN A 1 73 ? -5.769 -1.206 -3.317 1.00 92.69 73 ASN A C 1
ATOM 557 O O . ASN A 1 73 ? -5.232 -1.610 -4.353 1.00 92.69 73 ASN A O 1
ATOM 561 N N . ASN A 1 74 ? -5.836 0.091 -3.007 1.00 90.38 74 ASN A N 1
ATOM 562 C CA . ASN A 1 74 ? -5.354 1.209 -3.811 1.00 90.38 74 ASN A CA 1
ATOM 563 C C . ASN A 1 74 ? -5.999 1.290 -5.208 1.00 90.38 74 ASN A C 1
ATOM 565 O O . ASN A 1 74 ? -5.332 1.653 -6.188 1.00 90.38 74 ASN A O 1
ATOM 569 N N . ASP A 1 75 ? -7.281 0.941 -5.328 1.00 91.50 75 ASP A N 1
ATOM 570 C CA . ASP A 1 75 ? -8.038 1.001 -6.584 1.00 91.50 75 ASP A CA 1
ATOM 571 C C . ASP A 1 75 ? -8.77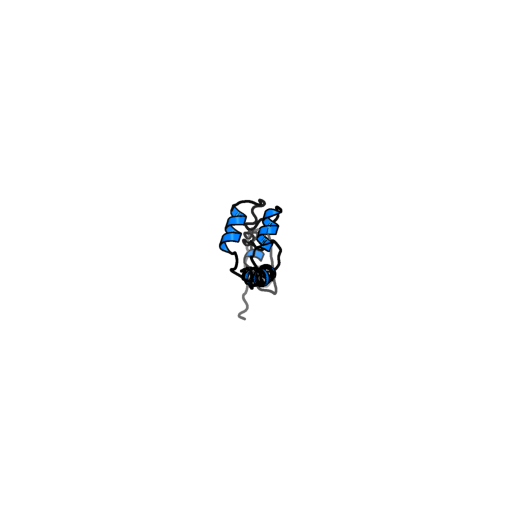5 2.337 -6.804 1.00 91.50 75 ASP 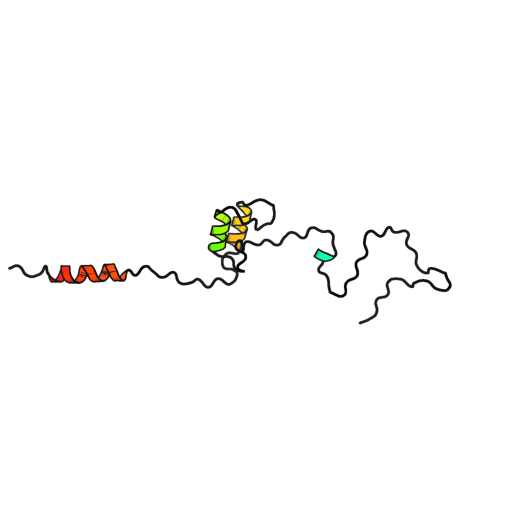A C 1
ATOM 573 O O . ASP A 1 75 ? -9.353 2.580 -7.873 1.00 91.50 75 ASP A O 1
ATOM 577 N N . GLY A 1 76 ? -8.679 3.250 -5.835 1.00 90.69 76 GLY A N 1
ATOM 578 C CA . GLY A 1 76 ? -9.295 4.570 -5.846 1.00 90.69 76 GLY A CA 1
ATOM 579 C C . GLY A 1 76 ? -10.751 4.579 -5.382 1.00 90.69 76 GLY A C 1
ATOM 580 O O . GLY A 1 76 ? -11.401 5.630 -5.469 1.00 90.69 76 GLY A O 1
ATOM 581 N N . MET A 1 77 ? -11.285 3.449 -4.921 1.00 93.56 77 MET A N 1
ATOM 582 C CA . MET A 1 77 ? -12.603 3.324 -4.309 1.00 93.56 77 MET A CA 1
ATOM 583 C C . MET A 1 77 ? -12.463 2.937 -2.832 1.00 93.56 77 MET A C 1
ATOM 585 O O . MET A 1 77 ? -11.432 2.464 -2.388 1.00 93.56 77 MET A O 1
ATOM 589 N N . VAL A 1 78 ? -13.502 3.227 -2.044 1.00 94.75 78 VAL A N 1
ATOM 590 C CA . VAL A 1 78 ? -13.613 2.745 -0.659 1.00 94.75 78 VAL A CA 1
ATOM 591 C C . VAL A 1 78 ? -14.863 1.888 -0.611 1.00 94.75 78 VAL A C 1
ATOM 593 O O . VAL A 1 78 ? -15.985 2.412 -0.568 1.00 94.75 78 VAL A O 1
ATOM 596 N N . ASP A 1 79 ? -14.687 0.578 -0.721 1.00 95.19 79 ASP A N 1
ATOM 597 C CA . ASP A 1 79 ? -15.779 -0.367 -0.892 1.00 95.19 79 ASP A CA 1
ATOM 598 C C . ASP A 1 79 ? -15.588 -1.692 -0.128 1.00 95.19 79 ASP A C 1
ATOM 600 O O . ASP A 1 79 ? -14.889 -1.785 0.884 1.00 95.19 79 ASP A O 1
ATOM 604 N N . ALA A 1 80 ? -16.352 -2.711 -0.527 1.00 95.75 80 ALA A N 1
ATOM 605 C CA . ALA A 1 80 ? -16.351 -4.011 0.131 1.00 95.75 80 ALA A CA 1
ATOM 606 C C . ALA A 1 80 ? -15.043 -4.796 -0.075 1.00 95.75 80 ALA A C 1
ATOM 608 O O . ALA A 1 80 ? -14.767 -5.699 0.716 1.00 95.75 80 ALA A O 1
ATOM 609 N N . ALA A 1 81 ? -14.264 -4.494 -1.115 1.00 95.69 81 ALA A N 1
ATOM 610 C CA . ALA A 1 81 ? -12.955 -5.092 -1.340 1.00 95.69 81 ALA A CA 1
ATOM 611 C C . ALA A 1 81 ? -11.971 -4.667 -0.243 1.00 95.69 81 ALA A C 1
ATOM 613 O O . ALA A 1 81 ? -11.290 -5.525 0.319 1.00 95.69 81 ALA A O 1
ATOM 614 N N . ASP A 1 82 ? -11.983 -3.390 0.141 1.00 95.88 82 ASP A N 1
ATOM 615 C CA . ASP A 1 82 ? -11.144 -2.875 1.229 1.00 95.88 82 ASP A CA 1
ATOM 616 C C . ASP A 1 82 ? -11.534 -3.473 2.572 1.00 95.88 82 ASP A C 1
ATOM 618 O O . ASP A 1 82 ? -10.692 -3.906 3.359 1.00 95.88 82 ASP A O 1
ATOM 622 N N . PHE A 1 83 ? -12.842 -3.570 2.813 1.00 95.12 83 PHE A N 1
ATOM 623 C CA . PHE A 1 83 ? -13.355 -4.189 4.025 1.00 95.12 83 PHE A CA 1
ATOM 624 C C . PHE A 1 83 ? -12.953 -5.669 4.131 1.00 95.12 83 PHE A C 1
ATOM 626 O O . PHE A 1 83 ? -12.595 -6.134 5.212 1.00 95.12 83 PHE A O 1
ATOM 633 N N . ALA A 1 84 ? -12.949 -6.409 3.017 1.00 95.88 84 ALA A N 1
ATOM 634 C CA . ALA A 1 84 ? -12.502 -7.800 2.999 1.00 95.88 84 ALA A CA 1
ATOM 635 C C . ALA A 1 84 ? -11.001 -7.944 3.317 1.00 95.88 84 ALA A C 1
ATOM 637 O O . ALA A 1 84 ? -10.601 -8.926 3.946 1.00 95.88 84 ALA A O 1
ATOM 638 N N . LEU A 1 85 ? -10.172 -6.973 2.913 1.00 94.19 85 LEU A N 1
ATOM 639 C CA . LEU A 1 85 ? -8.756 -6.927 3.288 1.00 94.19 85 LEU A CA 1
ATOM 640 C C . LEU A 1 85 ? -8.581 -6.673 4.787 1.00 94.19 85 LEU A C 1
ATOM 642 O O . LEU A 1 85 ? -7.819 -7.392 5.436 1.00 94.19 85 LEU A O 1
ATOM 646 N N . TRP A 1 86 ? -9.338 -5.729 5.350 1.00 94.56 86 TRP A N 1
ATOM 647 C CA . TRP A 1 86 ? -9.358 -5.491 6.794 1.00 94.56 86 TRP A CA 1
ATOM 648 C C . TRP A 1 86 ? -9.774 -6.746 7.571 1.00 94.56 86 TRP A C 1
ATOM 650 O O . TRP A 1 86 ? -9.068 -7.155 8.490 1.00 94.56 86 TRP A O 1
ATOM 660 N N . GLU A 1 87 ? -10.840 -7.443 7.162 1.00 94.50 87 GLU A N 1
ATOM 661 C CA . GLU A 1 87 ? -11.267 -8.693 7.817 1.00 94.50 87 GLU A CA 1
ATOM 662 C C . GLU A 1 87 ? -10.178 -9.776 7.788 1.00 94.50 87 GLU A C 1
ATOM 664 O O . GLU A 1 87 ? -10.033 -10.544 8.743 1.00 94.50 87 GLU A O 1
ATOM 669 N N . ALA A 1 88 ? -9.409 -9.850 6.700 1.00 93.50 88 ALA A N 1
ATOM 670 C CA . ALA A 1 88 ? -8.341 -10.830 6.547 1.00 93.50 88 ALA A CA 1
ATOM 671 C C . ALA A 1 88 ? -7.127 -10.546 7.448 1.00 93.50 88 ALA A C 1
ATOM 673 O O . ALA A 1 88 ? -6.390 -11.480 7.779 1.00 93.50 88 ALA A O 1
ATOM 674 N N . GLN A 1 89 ? -6.909 -9.285 7.828 1.00 91.31 89 GLN A N 1
ATOM 675 C CA . GLN A 1 89 ? -5.717 -8.841 8.557 1.00 91.31 89 GLN A CA 1
ATOM 676 C C . GLN A 1 89 ? -6.002 -8.323 9.970 1.00 91.31 89 GLN A C 1
ATOM 678 O O . GLN A 1 89 ? -5.059 -8.114 10.737 1.00 91.31 89 GLN A O 1
ATOM 683 N N . PHE A 1 90 ? -7.268 -8.203 10.361 1.00 91.62 90 PHE A N 1
ATOM 684 C CA . PHE A 1 90 ? -7.668 -7.794 11.700 1.00 91.62 90 PHE A CA 1
ATO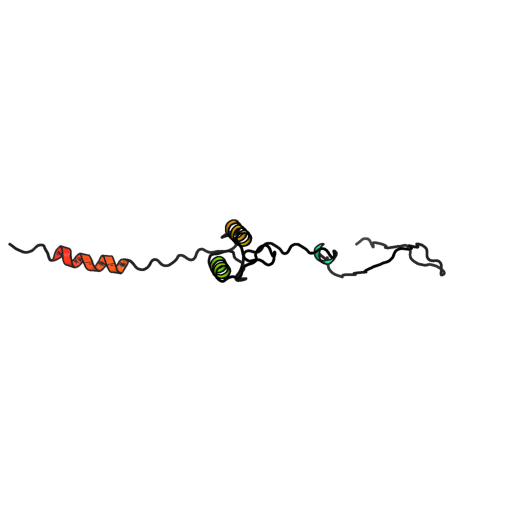M 685 C C . PHE A 1 90 ? -6.957 -8.618 12.786 1.00 91.62 90 PHE A C 1
ATOM 687 O O . PHE A 1 90 ? -7.044 -9.850 12.835 1.00 91.62 90 PHE A O 1
ATOM 694 N N . GLY A 1 91 ? -6.235 -7.928 13.671 1.00 84.12 91 GLY A N 1
ATOM 695 C CA . GLY A 1 91 ? -5.494 -8.527 14.781 1.00 84.12 91 GLY A CA 1
ATOM 696 C C . GLY A 1 91 ? -4.222 -9.296 14.396 1.00 84.12 91 GLY A C 1
ATOM 697 O O . GLY A 1 91 ? -3.685 -10.022 15.236 1.00 84.12 91 GLY A O 1
ATOM 698 N N . THR A 1 92 ? -3.729 -9.179 13.155 1.00 77.81 92 THR A N 1
ATOM 699 C CA . THR A 1 92 ? -2.510 -9.885 12.702 1.00 77.81 92 THR A CA 1
ATOM 700 C C . THR A 1 92 ? -1.202 -9.162 13.041 1.00 77.81 92 THR A C 1
ATOM 702 O O . THR A 1 92 ? -0.141 -9.792 13.030 1.00 77.81 92 THR A O 1
ATOM 705 N N . LEU A 1 93 ? -1.266 -7.900 13.472 1.00 61.59 93 LEU A N 1
ATOM 706 C CA . LEU A 1 93 ? -0.143 -7.144 14.024 1.00 61.59 93 LEU A CA 1
ATOM 707 C C . LEU A 1 93 ? -0.567 -6.490 15.344 1.00 61.59 93 LEU A C 1
ATOM 709 O O . LEU A 1 93 ? -1.622 -5.887 15.426 1.00 61.59 93 LEU A O 1
ATOM 713 N N . GLY A 1 94 ? 0.252 -6.646 16.388 1.00 59.94 94 GLY A N 1
ATOM 714 C CA . GLY A 1 94 ? 0.417 -5.652 17.461 1.00 59.94 94 GLY A CA 1
ATOM 715 C C . GLY A 1 94 ? -0.702 -5.374 18.475 1.00 59.94 94 GLY A C 1
ATOM 716 O O . GLY A 1 94 ? -0.363 -4.971 19.587 1.00 59.94 94 GLY A O 1
ATOM 717 N N . GLY A 1 95 ? -1.975 -5.627 18.172 1.00 53.03 95 GLY A N 1
ATOM 718 C CA . GLY A 1 95 ? -3.100 -5.198 19.004 1.00 53.03 95 GLY A CA 1
ATOM 719 C C . GLY A 1 95 ? -3.160 -5.904 20.361 1.00 53.03 95 GLY A C 1
ATOM 720 O O . GLY A 1 95 ? -3.698 -7.006 20.507 1.00 53.03 95 GLY A O 1
ATOM 721 N N . VAL A 1 96 ? -2.629 -5.263 21.403 1.00 53.84 96 VAL A N 1
ATOM 722 C CA . VAL A 1 96 ? -2.888 -5.657 22.789 1.00 53.84 96 VAL A CA 1
ATOM 723 C C . VAL A 1 96 ? -4.345 -5.311 23.056 1.00 53.84 96 VAL A C 1
ATOM 725 O O . VAL A 1 96 ? -4.655 -4.151 23.303 1.00 53.84 96 VAL A O 1
ATOM 728 N N . ALA A 1 97 ? -5.242 -6.301 23.010 1.00 59.03 97 ALA A N 1
ATOM 729 C CA . ALA A 1 97 ? -6.633 -6.126 23.415 1.00 59.03 97 ALA A CA 1
ATOM 730 C C . ALA A 1 97 ? -6.669 -5.509 24.824 1.00 59.03 97 ALA A C 1
ATOM 732 O O . ALA A 1 97 ? -6.480 -6.197 25.833 1.00 59.03 97 ALA A O 1
ATOM 733 N N . THR A 1 98 ? -6.841 -4.189 24.904 1.00 60.06 98 THR A N 1
ATOM 734 C CA . THR A 1 98 ? -6.939 -3.507 26.186 1.00 60.06 98 THR A CA 1
ATOM 735 C C . THR A 1 98 ? -8.260 -3.950 26.791 1.00 60.06 98 THR A C 1
ATOM 737 O O . THR A 1 98 ? -9.322 -3.822 26.183 1.00 60.06 98 THR A O 1
ATOM 740 N N . ALA A 1 99 ? -8.191 -4.586 27.960 1.00 57.53 99 ALA A N 1
ATOM 741 C CA . ALA A 1 99 ? -9.379 -5.071 28.640 1.00 57.53 99 ALA A CA 1
ATOM 742 C C . ALA A 1 99 ? -10.331 -3.889 28.851 1.00 57.53 99 ALA A C 1
ATOM 744 O O . ALA A 1 99 ? -10.041 -2.990 29.642 1.00 57.53 99 ALA A O 1
ATOM 745 N N . VAL A 1 100 ? -11.448 -3.884 28.121 1.00 69.25 100 VAL A N 1
ATOM 746 C CA . VAL A 1 100 ? -12.503 -2.885 28.279 1.00 69.25 100 VAL A CA 1
ATOM 747 C C . VAL A 1 100 ? -12.990 -2.981 29.726 1.00 69.25 100 VAL A C 1
ATOM 749 O O . VAL A 1 100 ? -13.483 -4.044 30.116 1.00 69.25 100 VAL A O 1
ATOM 752 N N . PRO A 1 101 ? -12.838 -1.927 30.551 1.00 66.19 101 PRO A N 1
ATOM 753 C CA . PRO A 1 101 ? -13.279 -1.972 31.934 1.00 66.19 101 PRO A CA 1
ATOM 754 C C . PRO A 1 101 ? -14.782 -2.228 31.965 1.00 66.19 101 PRO A C 1
ATOM 756 O O . PRO A 1 101 ? -15.566 -1.410 31.478 1.00 66.19 101 PRO A O 1
ATOM 759 N N . GLU A 1 102 ? -15.192 -3.365 32.525 1.00 77.06 102 GLU A N 1
ATOM 760 C CA . GLU A 1 102 ? -16.610 -3.631 32.728 1.00 77.06 102 GLU A CA 1
ATOM 761 C C . GLU A 1 102 ? -17.201 -2.485 33.568 1.00 77.06 102 GLU A C 1
ATOM 763 O O . GLU A 1 102 ? -16.591 -2.082 34.571 1.00 77.06 102 GLU A O 1
ATOM 768 N N . PRO A 1 103 ? -18.368 -1.921 33.192 1.00 70.69 103 PRO A N 1
ATOM 769 C CA . PRO A 1 10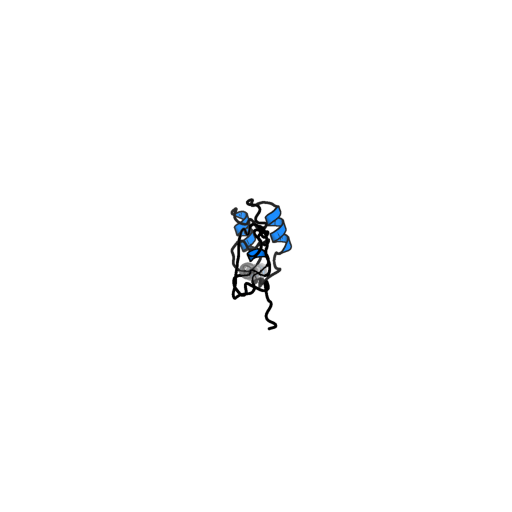3 ? -19.016 -0.916 34.019 1.00 70.69 103 PRO A CA 1
ATOM 770 C C . PRO A 1 103 ? -19.224 -1.546 35.389 1.00 70.69 103 PRO A C 1
ATOM 772 O O . PRO A 1 103 ? -19.810 -2.620 35.476 1.00 70.69 103 PRO A O 1
ATOM 775 N N . ALA A 1 104 ? -18.708 -0.908 36.441 1.00 67.62 104 ALA A N 1
ATOM 776 C CA . ALA A 1 104 ? -18.713 -1.423 37.805 1.00 67.62 104 ALA A CA 1
ATOM 777 C C . ALA A 1 104 ? -20.132 -1.844 38.251 1.00 67.62 104 ALA A C 1
ATOM 779 O O . ALA A 1 104 ? -20.871 -1.081 38.873 1.00 67.62 104 ALA A O 1
ATOM 780 N N . GLY A 1 105 ? -20.522 -3.087 37.954 1.00 59.88 105 GLY A N 1
ATOM 781 C CA . GLY A 1 105 ? -21.820 -3.674 38.291 1.00 59.88 105 GLY A CA 1
ATOM 782 C C . GLY A 1 105 ? -21.993 -3.887 39.795 1.00 59.88 105 GLY A C 1
ATOM 783 O O . GLY A 1 105 ? -23.068 -4.260 40.264 1.00 59.88 105 GLY A O 1
ATOM 784 N N . THR A 1 106 ? -20.952 -3.591 40.576 1.00 58.28 106 THR A N 1
ATOM 785 C CA . THR A 1 106 ? -20.951 -3.609 42.037 1.00 58.28 106 THR A CA 1
ATOM 786 C C . THR A 1 106 ? -22.003 -2.677 42.639 1.00 58.28 106 THR A C 1
ATOM 788 O O . THR A 1 106 ? -22.519 -2.980 43.715 1.00 58.28 106 THR A O 1
ATOM 791 N N . TRP A 1 107 ? -22.425 -1.617 41.942 1.00 59.72 107 TRP A N 1
ATOM 792 C CA . TRP A 1 107 ? -23.475 -0.719 42.438 1.00 59.72 107 TRP A CA 1
ATOM 793 C C . TRP A 1 107 ? -24.858 -1.381 42.554 1.00 59.72 107 TRP A C 1
ATOM 795 O O . TRP A 1 107 ? -25.607 -1.058 43.477 1.00 59.72 107 TRP A O 1
ATOM 805 N N . PHE A 1 108 ? -25.190 -2.362 41.705 1.00 56.97 108 PHE A N 1
ATOM 806 C CA . PHE A 1 108 ? -26.491 -3.045 41.776 1.00 56.97 108 PHE A CA 1
ATOM 807 C C . PHE A 1 108 ? -26.561 -4.125 42.869 1.00 56.97 108 PHE A C 1
ATOM 809 O O . PHE A 1 108 ? -27.652 -4.442 43.346 1.00 56.97 108 PHE A O 1
ATOM 816 N N . ALA A 1 109 ? -25.421 -4.647 43.333 1.00 57.25 109 ALA A N 1
ATOM 817 C CA . ALA A 1 109 ? -25.385 -5.698 44.354 1.00 57.25 109 ALA A CA 1
ATOM 818 C C . ALA A 1 109 ? -25.587 -5.170 45.790 1.00 57.25 109 ALA A C 1
ATOM 820 O O . ALA A 1 109 ? -26.125 -5.877 46.643 1.00 57.25 109 ALA A O 1
ATOM 821 N N . VAL A 1 110 ? -25.212 -3.917 46.074 1.00 59.47 110 VAL A N 1
ATOM 822 C CA . VAL A 1 110 ? -25.236 -3.369 47.447 1.00 59.47 110 VAL A CA 1
ATOM 823 C C . VAL A 1 110 ? -26.627 -2.844 47.849 1.00 59.47 110 VAL A C 1
ATOM 825 O O . VAL A 1 110 ? -26.974 -2.842 49.031 1.00 59.47 110 VAL A O 1
ATOM 828 N N . GLY A 1 111 ? -27.478 -2.476 46.884 1.00 57.59 111 GLY A N 1
ATOM 829 C CA . GLY A 1 111 ? -28.809 -1.908 47.148 1.00 57.59 111 GLY A CA 1
ATOM 830 C C . GLY A 1 111 ? -29.878 -2.900 47.636 1.00 57.59 111 GLY A C 1
ATOM 831 O O . GLY A 1 111 ? -30.835 -2.489 48.294 1.00 57.59 111 GLY A O 1
ATOM 832 N N . PHE A 1 112 ? -29.733 -4.203 47.365 1.00 56.44 112 PHE A N 1
ATOM 833 C CA . PHE A 1 112 ? -30.780 -5.200 47.661 1.00 56.44 112 PHE A CA 1
ATOM 834 C C . PHE A 1 112 ? -30.625 -5.923 49.007 1.00 56.44 112 PHE A C 1
ATOM 836 O O . PHE A 1 112 ? -31.606 -6.434 49.557 1.00 56.44 112 PHE A O 1
ATOM 843 N N . ILE A 1 113 ? -29.425 -5.932 49.586 1.00 58.25 113 ILE A N 1
ATOM 844 C CA . ILE A 1 113 ? -29.129 -6.677 50.819 1.00 58.25 113 ILE A CA 1
ATOM 845 C C . ILE A 1 113 ? -29.848 -6.103 52.066 1.00 58.25 113 ILE A C 1
ATOM 847 O O . ILE A 1 113 ? -30.347 -6.899 52.869 1.00 58.25 113 ILE A O 1
ATOM 851 N N . PRO A 1 114 ? -30.035 -4.774 52.247 1.00 55.72 114 PRO A N 1
ATOM 852 C CA . PRO A 1 114 ? -30.738 -4.253 53.428 1.00 55.72 114 PRO A CA 1
ATOM 853 C C . PRO A 1 114 ? -32.265 -4.438 53.375 1.00 55.72 114 PRO A C 1
ATOM 855 O O . PRO A 1 114 ? -32.943 -4.372 54.402 1.00 55.72 114 PRO A O 1
ATOM 858 N N . TRP A 1 115 ? -32.842 -4.653 52.188 1.00 57.09 115 TRP A N 1
ATOM 859 C CA . TRP A 1 115 ? -34.298 -4.720 52.013 1.00 57.09 115 TRP A CA 1
ATOM 860 C C . TRP A 1 115 ? -34.872 -6.110 52.315 1.00 57.09 115 TRP A C 1
ATOM 862 O O . TRP A 1 115 ? -36.001 -6.232 52.796 1.00 57.09 115 TRP A O 1
ATOM 872 N N . LEU A 1 116 ? -34.074 -7.162 52.110 1.00 57.16 116 LEU A N 1
ATOM 873 C CA . LEU A 1 116 ? -34.462 -8.545 52.404 1.00 57.16 116 LEU A CA 1
ATOM 874 C C . LEU A 1 116 ? -34.376 -8.887 53.902 1.00 57.16 116 LEU A C 1
ATOM 876 O O . LEU A 1 116 ? -35.135 -9.732 54.379 1.00 57.16 116 LEU A O 1
ATOM 880 N N . THR A 1 117 ? -33.530 -8.197 54.674 1.00 59.53 117 THR A N 1
ATOM 881 C CA . THR A 1 117 ? -33.412 -8.399 56.131 1.00 59.53 117 THR A CA 1
ATOM 882 C C . THR A 1 117 ? -34.445 -7.600 56.933 1.00 59.53 117 THR A C 1
ATOM 884 O O . THR A 1 117 ? -34.847 -8.026 58.017 1.00 59.53 117 THR A O 1
ATOM 887 N N . ARG A 1 118 ? -34.973 -6.496 56.380 1.00 62.94 118 ARG A N 1
ATOM 888 C CA . ARG A 1 118 ? -35.998 -5.653 57.028 1.00 62.94 118 ARG A CA 1
ATOM 889 C C . ARG A 1 118 ? -37.430 -6.206 56.931 1.00 62.94 118 ARG A C 1
ATOM 891 O O . ARG A 1 118 ? -38.312 -5.735 57.641 1.00 62.94 118 ARG A O 1
ATOM 898 N N . ARG A 1 119 ? -37.679 -7.231 56.107 1.00 63.41 119 ARG A N 1
ATOM 899 C CA . ARG A 1 119 ? -39.022 -7.816 55.900 1.00 63.41 119 ARG A CA 1
ATOM 900 C C . ARG A 1 119 ? -39.409 -8.951 56.863 1.00 63.41 119 ARG A C 1
ATOM 902 O O . ARG A 1 119 ? -40.492 -9.502 56.715 1.00 63.41 119 ARG A O 1
ATOM 909 N N . ARG A 1 120 ? -38.580 -9.307 57.856 1.00 62.47 120 ARG A N 1
ATOM 910 C CA . ARG A 1 120 ? -38.826 -10.478 58.734 1.00 62.47 120 ARG A CA 1
ATOM 911 C C . ARG A 1 120 ? -39.215 -10.182 60.190 1.00 62.47 120 ARG A C 1
ATOM 913 O O . ARG A 1 120 ? -38.984 -11.025 61.050 1.00 62.47 120 ARG A O 1
ATOM 920 N N . ARG A 1 121 ? -39.828 -9.037 60.508 1.00 65.69 121 ARG A N 1
ATOM 921 C CA . ARG A 1 121 ? -40.433 -8.829 61.842 1.00 65.69 121 ARG A CA 1
ATOM 922 C C . ARG A 1 121 ? -41.799 -8.152 61.766 1.00 65.69 121 ARG A C 1
ATOM 924 O O . ARG A 1 121 ? -41.882 -6.940 61.903 1.00 65.69 121 ARG A O 1
ATOM 931 N N . CYS A 1 122 ? -42.845 -8.959 61.591 1.00 59.03 122 CYS A N 1
ATOM 932 C CA . CYS A 1 122 ? -44.210 -8.655 62.018 1.00 59.03 122 CYS A CA 1
ATOM 933 C C . CYS A 1 122 ? -44.908 -9.959 62.441 1.00 59.03 122 CYS A C 1
ATOM 935 O O . CYS A 1 122 ? -45.118 -10.825 61.596 1.00 59.03 122 CYS A O 1
ATOM 937 N N . ARG A 1 123 ? -45.304 -9.978 63.723 1.00 52.81 123 ARG A N 1
ATOM 938 C CA . ARG A 1 123 ? -46.062 -10.979 64.499 1.00 52.81 123 ARG A CA 1
ATOM 939 C C . ARG A 1 123 ? -45.318 -12.238 64.926 1.00 52.81 123 ARG A C 1
ATOM 941 O O . ARG A 1 123 ? -45.110 -13.138 64.092 1.00 52.81 123 ARG A O 1
#

Foldseek 3Di:
DPDDDDAPQDDPNRGDDDDPDDDDDDDDDPDDDDPCVVDPDPDQDAQALQFVPPFAQEVVSVVSLVVQTFPRRPPPHSDVVRVVSSVVRYPVDDDPPDPDPDDPPVVVVVVVVVVVVVPPDDD